Protein AF-A0A2I0NUR2-F1 (afdb_monomer)

pLDDT: mean 94.67, std 5.54, range [61.59, 98.5]

Solvent-accessible surface area (backbone atoms only — not comparable to full-atom values): 4458 Å² total; per-residue (Å²): 131,64,63,63,37,56,74,76,51,72,70,69,53,76,41,63,52,58,89,95,39,69,59,27,52,53,43,51,52,59,50,48,74,81,33,54,44,35,33,41,62,99,75,47,76,49,52,60,48,98,44,70,67,54,18,47,53,53,48,53,45,51,52,53,40,50,51,52,52,54,55,54,61,75,80,105

Structure (mmCIF, N/CA/C/O backbone):
data_AF-A0A2I0NUR2-F1
#
_entry.id   AF-A0A2I0NUR2-F1
#
loop_
_atom_site.group_PDB
_atom_site.id
_atom_site.type_symbol
_atom_site.label_atom_id
_atom_site.label_alt_id
_atom_site.label_comp_id
_atom_site.label_asym_id
_atom_site.label_entity_id
_atom_site.label_seq_id
_atom_site.pdbx_PDB_ins_code
_atom_site.Cartn_x
_atom_site.Cartn_y
_atom_site.Cartn_z
_atom_site.occupancy
_atom_site.B_iso_or_equiv
_atom_site.auth_seq_id
_atom_site.auth_comp_id
_atom_site.auth_asym_id
_atom_site.auth_atom_id
_atom_site.pdbx_PDB_model_num
ATOM 1 N N . GLU A 1 1 ? 5.143 4.315 -20.684 1.00 77.31 1 GLU A N 1
ATOM 2 C CA . GLU A 1 1 ? 4.011 3.839 -19.857 1.00 77.31 1 GLU A CA 1
ATOM 3 C C . GLU A 1 1 ? 4.560 3.022 -18.702 1.00 77.31 1 GLU A C 1
ATOM 5 O O . GLU A 1 1 ? 5.731 2.677 -18.758 1.00 77.31 1 GLU A O 1
ATOM 10 N N . ASP A 1 2 ? 3.768 2.781 -17.660 1.00 91.56 2 ASP A N 1
ATOM 11 C CA . ASP A 1 2 ? 4.170 1.941 -16.528 1.00 91.56 2 ASP A CA 1
ATOM 12 C C . ASP A 1 2 ? 3.822 0.472 -16.810 1.00 91.56 2 ASP A C 1
ATOM 14 O O . ASP A 1 2 ? 2.752 -0.015 -16.446 1.00 91.56 2 ASP A O 1
ATOM 18 N N . S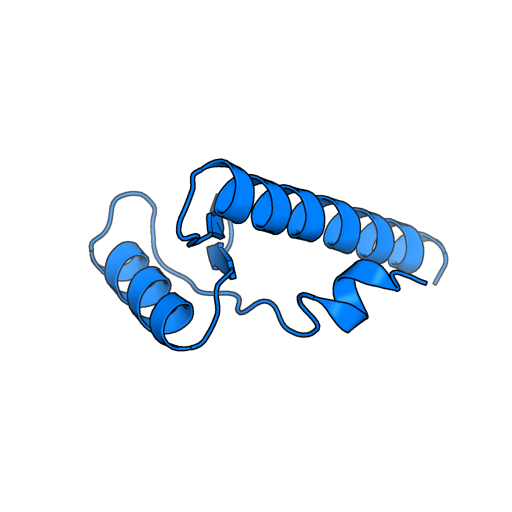ER A 1 3 ? 4.698 -0.212 -17.547 1.00 91.44 3 SER A N 1
ATOM 19 C CA . SER A 1 3 ? 4.451 -1.592 -17.978 1.00 91.44 3 SER A CA 1
ATOM 20 C C . SER A 1 3 ? 4.446 -2.584 -16.810 1.00 91.44 3 SER A C 1
ATOM 22 O O . SER A 1 3 ? 3.665 -3.534 -16.825 1.00 91.44 3 SER A O 1
ATOM 24 N N . GLU A 1 4 ? 5.289 -2.366 -15.796 1.00 88.81 4 GLU A N 1
ATOM 25 C CA . GLU A 1 4 ? 5.354 -3.225 -14.607 1.00 88.81 4 GLU A CA 1
ATOM 26 C C . GLU A 1 4 ? 4.096 -3.079 -13.753 1.00 88.81 4 GLU A C 1
ATOM 28 O O . GLU A 1 4 ? 3.489 -4.089 -13.392 1.00 88.81 4 GLU A O 1
ATOM 33 N N . GLY A 1 5 ? 3.641 -1.847 -13.501 1.00 90.31 5 GLY A N 1
ATOM 34 C CA . GLY A 1 5 ? 2.388 -1.603 -12.790 1.00 90.31 5 GLY A CA 1
ATOM 35 C C . GLY A 1 5 ? 1.198 -2.273 -13.470 1.00 90.31 5 GLY A C 1
ATOM 36 O O . GLY A 1 5 ? 0.417 -2.954 -12.813 1.00 90.31 5 GLY A O 1
ATOM 37 N N . VAL A 1 6 ? 1.101 -2.185 -14.799 1.00 92.25 6 VAL A N 1
ATOM 38 C CA . VAL A 1 6 ? 0.028 -2.844 -15.565 1.00 92.25 6 VAL A CA 1
ATOM 39 C C . VAL A 1 6 ? 0.102 -4.373 -15.477 1.00 92.25 6 VAL A C 1
ATOM 41 O O . VAL A 1 6 ? -0.937 -5.026 -15.391 1.00 92.25 6 VAL A O 1
ATOM 44 N N . MET A 1 7 ? 1.303 -4.957 -15.483 1.00 91.25 7 MET A N 1
ATOM 45 C CA . MET A 1 7 ? 1.479 -6.412 -15.427 1.00 91.25 7 MET A CA 1
ATOM 46 C C . MET A 1 7 ? 1.239 -6.984 -14.023 1.00 91.25 7 MET A C 1
ATOM 48 O O . MET A 1 7 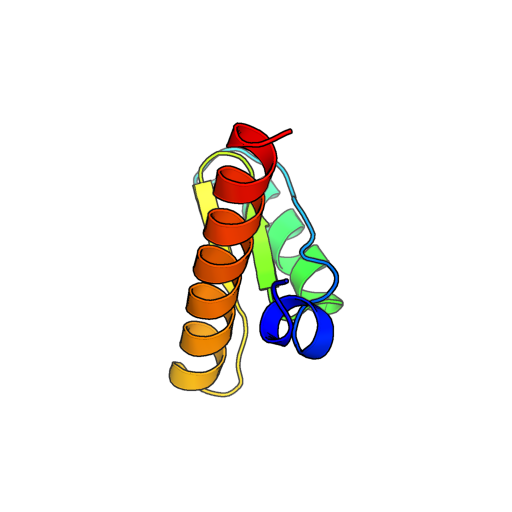? 0.593 -8.023 -13.889 1.00 91.25 7 MET A O 1
ATOM 52 N N . PHE A 1 8 ? 1.763 -6.333 -12.982 1.00 89.12 8 PHE A N 1
ATOM 53 C CA . PHE A 1 8 ? 1.812 -6.894 -11.629 1.00 89.12 8 PHE A CA 1
ATOM 54 C C . PHE A 1 8 ? 0.753 -6.328 -10.680 1.00 89.12 8 PHE A C 1
ATOM 56 O O . PHE A 1 8 ? 0.339 -7.026 -9.752 1.00 89.12 8 PHE A O 1
ATOM 63 N N . CYS A 1 9 ? 0.301 -5.088 -10.881 1.00 89.94 9 CYS A N 1
ATOM 64 C CA . CYS A 1 9 ? -0.716 -4.467 -10.033 1.00 89.94 9 CYS A CA 1
ATOM 65 C C . CYS A 1 9 ? -1.605 -3.477 -10.812 1.00 89.94 9 CYS A C 1
ATOM 67 O O . CYS A 1 9 ? -1.593 -2.274 -10.542 1.00 89.94 9 CYS A O 1
ATOM 69 N N . PRO A 1 10 ? -2.412 -3.966 -11.777 1.00 90.19 10 PRO A N 1
ATOM 70 C CA . PRO A 1 10 ? -3.208 -3.102 -12.654 1.00 90.19 10 PRO A CA 1
ATOM 71 C C . PRO A 1 10 ? -4.281 -2.299 -11.907 1.00 90.19 10 PRO A C 1
ATOM 73 O O . PRO A 1 10 ? -4.779 -1.297 -12.419 1.00 90.19 10 PRO A O 1
ATOM 76 N N . LEU A 1 11 ? -4.654 -2.742 -10.703 1.00 93.88 11 LEU A N 1
ATOM 77 C CA . LEU A 1 11 ? -5.602 -2.068 -9.831 1.00 93.88 11 LEU A CA 1
ATOM 78 C C . LEU A 1 11 ? -5.099 -2.108 -8.387 1.00 93.88 11 LEU A C 1
ATOM 80 O O . LEU A 1 11 ? -4.960 -3.182 -7.806 1.00 93.88 11 LEU A O 1
ATOM 84 N N . ILE A 1 12 ? -4.912 -0.928 -7.794 1.00 96.50 12 ILE A N 1
ATOM 85 C CA . ILE A 1 12 ? -4.608 -0.770 -6.370 1.00 96.50 12 ILE A CA 1
ATOM 86 C C . ILE A 1 12 ? -5.851 -0.191 -5.682 1.00 96.50 12 ILE A C 1
ATOM 88 O O . ILE A 1 12 ? -6.195 0.969 -5.931 1.00 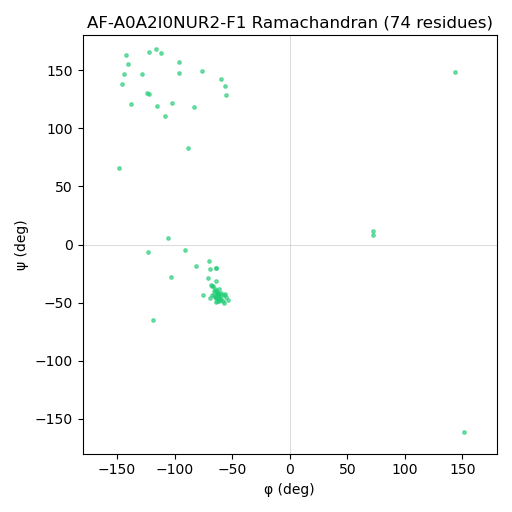96.50 12 ILE A O 1
ATOM 92 N N . PRO A 1 13 ? -6.554 -0.958 -4.828 1.00 97.69 13 PRO A N 1
ATOM 93 C CA . PRO A 1 13 ? -7.676 -0.442 -4.058 1.00 97.69 13 PRO A CA 1
ATOM 94 C C . PRO A 1 13 ? -7.245 0.719 -3.155 1.00 97.69 13 PRO A C 1
ATOM 96 O O . PRO A 1 13 ? -6.168 0.691 -2.557 1.00 97.69 13 PRO A O 1
ATOM 99 N N . VAL A 1 14 ? -8.115 1.722 -3.019 1.00 98.12 14 VAL A N 1
ATOM 100 C CA . VAL A 1 14 ? -7.933 2.831 -2.076 1.00 98.12 14 VAL A CA 1
ATOM 101 C C . VAL A 1 14 ? -9.036 2.769 -1.030 1.00 98.12 14 VAL A C 1
ATOM 103 O O . VAL A 1 14 ? -10.212 2.896 -1.368 1.00 98.12 14 VAL A O 1
ATOM 106 N N . VAL A 1 15 ? -8.662 2.606 0.236 1.00 98.31 15 VAL A N 1
ATOM 107 C CA . VAL A 1 15 ? -9.595 2.519 1.370 1.00 98.31 15 VAL A CA 1
ATOM 108 C C . VAL A 1 15 ? -9.492 3.738 2.285 1.00 98.31 15 VAL A C 1
ATOM 110 O O . VAL A 1 15 ? -8.542 4.519 2.204 1.00 98.31 15 VAL A O 1
ATOM 113 N N . THR A 1 16 ? -10.487 3.920 3.150 1.00 98.19 16 THR A N 1
ATOM 114 C CA . THR A 1 16 ? -10.561 5.006 4.138 1.00 98.19 16 THR A CA 1
ATOM 115 C C . THR A 1 16 ? -10.538 4.464 5.567 1.00 98.19 16 THR A C 1
ATOM 117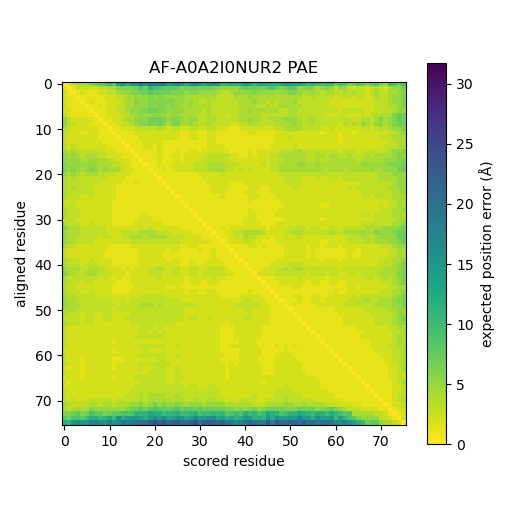 O O . THR A 1 16 ? -10.677 3.262 5.789 1.00 98.19 16 THR A O 1
ATOM 120 N N . GLY A 1 17 ? -10.356 5.366 6.527 1.00 97.38 17 GLY A N 1
ATOM 121 C CA . GLY A 1 17 ? -10.333 5.085 7.960 1.00 97.38 17 GLY A CA 1
ATOM 122 C C . GLY A 1 17 ? -9.303 5.978 8.650 1.00 97.38 17 GLY A C 1
ATOM 123 O O . GLY A 1 17 ? -8.306 6.366 8.035 1.00 97.38 17 GLY A O 1
ATOM 124 N N . ALA A 1 18 ? -9.556 6.354 9.901 1.00 96.00 18 ALA A N 1
ATOM 125 C CA . ALA A 1 18 ? -8.631 7.198 10.655 1.00 96.00 18 ALA A CA 1
ATOM 126 C C . ALA A 1 18 ? -7.409 6.395 11.161 1.00 96.00 18 ALA A C 1
ATOM 128 O O . ALA A 1 18 ? -7.551 5.203 11.465 1.00 96.00 18 ALA A O 1
ATOM 129 N N . PRO A 1 19 ? -6.224 7.022 11.296 1.00 93.56 19 PRO A N 1
ATOM 130 C CA . PRO A 1 19 ? -5.030 6.339 11.791 1.00 93.56 19 PRO A CA 1
ATOM 131 C C . PRO A 1 19 ? -5.246 5.700 13.160 1.00 93.56 19 PRO A C 1
ATOM 133 O O . PRO A 1 19 ? -5.815 6.317 14.057 1.00 93.56 19 PRO A O 1
ATOM 136 N N . GLY A 1 20 ? -4.770 4.464 13.324 1.00 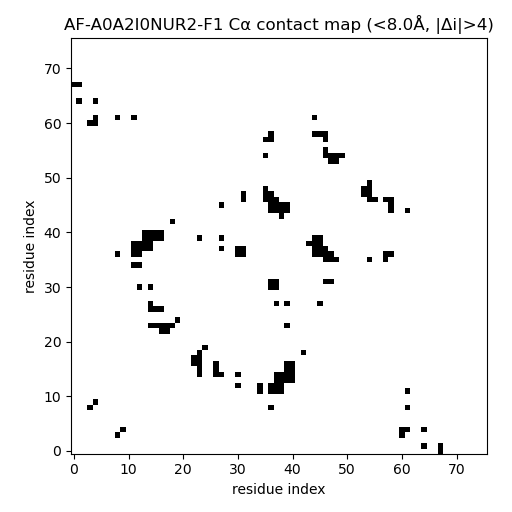93.38 20 GLY A N 1
ATOM 137 C CA . GLY A 1 20 ? -4.836 3.743 14.599 1.00 93.38 20 GLY A CA 1
ATOM 138 C C . GLY A 1 20 ? -6.231 3.246 14.997 1.00 93.38 20 GLY A C 1
ATOM 139 O O . GLY A 1 20 ? -6.416 2.835 16.139 1.00 93.38 20 GLY A O 1
ATOM 140 N N . THR A 1 21 ? -7.211 3.274 14.089 1.00 97.81 21 THR A N 1
ATOM 141 C CA . THR A 1 21 ? -8.571 2.777 14.358 1.00 97.81 21 THR A CA 1
ATOM 142 C C . THR A 1 21 ? -8.786 1.343 13.879 1.00 97.81 21 THR A C 1
ATOM 144 O O . THR A 1 21 ? -8.131 0.870 12.950 1.00 97.81 21 THR A O 1
ATOM 147 N N . GLN A 1 22 ? -9.768 0.654 14.468 1.00 98.25 22 GLN A N 1
ATOM 148 C CA . GLN A 1 22 ? -10.198 -0.658 13.974 1.00 98.25 22 GLN A CA 1
ATOM 149 C C . GLN A 1 22 ? -10.800 -0.566 12.563 1.00 98.25 22 GLN A C 1
ATOM 151 O O . GLN A 1 22 ? -10.631 -1.475 11.761 1.00 98.25 22 GLN A O 1
ATOM 156 N N . GLU A 1 23 ? -11.436 0.560 12.225 1.00 98.25 23 GLU A N 1
ATOM 157 C CA . GLU A 1 23 ? -12.008 0.790 10.896 1.00 98.25 23 GLU A CA 1
ATOM 158 C C . GLU A 1 23 ? -10.949 0.665 9.790 1.00 98.25 23 GLU A C 1
ATOM 160 O O . GLU A 1 23 ? -11.157 -0.066 8.818 1.00 98.25 23 GLU A O 1
ATOM 165 N N . VAL A 1 24 ? -9.800 1.345 9.929 1.00 97.94 24 VAL A N 1
ATOM 166 C CA . VAL A 1 24 ? -8.735 1.253 8.917 1.00 97.94 24 VAL A CA 1
ATOM 167 C C . VAL A 1 24 ? -8.139 -0.154 8.873 1.00 97.94 24 VAL A C 1
ATOM 169 O O . VAL A 1 24 ? -7.862 -0.648 7.782 1.00 97.94 24 VAL A O 1
ATOM 172 N N . ALA A 1 25 ? -8.017 -0.834 10.020 1.00 97.94 25 ALA A N 1
ATOM 173 C CA . ALA A 1 25 ? -7.547 -2.217 10.079 1.00 97.94 25 ALA A CA 1
ATOM 174 C C . ALA A 1 25 ? -8.481 -3.169 9.311 1.00 97.94 25 ALA A C 1
ATOM 176 O O . ALA A 1 25 ? -8.018 -3.913 8.445 1.00 97.94 25 ALA A O 1
ATOM 177 N N . ASP A 1 26 ? -9.791 -3.091 9.549 1.00 98.50 26 ASP A N 1
ATOM 178 C CA . ASP A 1 26 ? -10.792 -3.933 8.885 1.00 98.50 26 ASP A CA 1
ATOM 179 C C . ASP A 1 26 ? -10.879 -3.634 7.386 1.00 98.50 26 ASP A C 1
ATOM 181 O O . ASP A 1 26 ? -11.007 -4.543 6.563 1.00 98.50 26 ASP A O 1
ATOM 185 N N . ASN A 1 27 ? -10.796 -2.357 7.009 1.00 98.44 27 ASN A N 1
ATOM 186 C CA . ASN A 1 27 ? -10.840 -1.942 5.612 1.00 98.44 27 ASN A CA 1
ATOM 187 C C . ASN A 1 27 ? -9.599 -2.399 4.836 1.00 98.44 27 ASN A C 1
ATOM 189 O O . ASN A 1 27 ? -9.739 -2.918 3.725 1.00 98.44 27 ASN A O 1
ATOM 193 N N . VAL A 1 28 ? -8.407 -2.256 5.423 1.00 98.31 28 VAL A N 1
ATOM 194 C CA . VAL A 1 28 ? -7.151 -2.764 4.852 1.00 98.31 28 VAL A CA 1
ATOM 195 C C . VAL A 1 28 ? -7.192 -4.288 4.748 1.00 98.31 28 VAL A C 1
ATOM 197 O O . VAL A 1 28 ? -6.940 -4.819 3.669 1.00 98.31 28 VAL A O 1
ATOM 200 N N . ALA A 1 29 ? -7.577 -4.995 5.814 1.00 98.06 29 ALA A N 1
ATOM 201 C CA . ALA A 1 29 ? -7.657 -6.457 5.820 1.00 98.06 29 ALA A CA 1
ATOM 202 C C . ALA A 1 29 ? -8.634 -6.988 4.759 1.00 98.06 29 ALA A C 1
ATOM 204 O O . ALA A 1 29 ? -8.313 -7.917 4.016 1.00 98.06 29 ALA A O 1
ATOM 205 N N . ARG A 1 30 ? -9.809 -6.359 4.625 1.00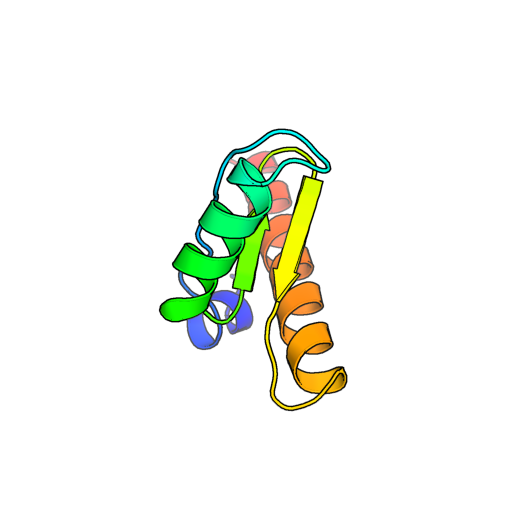 98.25 30 ARG A N 1
ATOM 206 C CA . ARG A 1 30 ? -10.800 -6.727 3.607 1.00 98.25 30 ARG A CA 1
ATOM 207 C C . ARG A 1 30 ? -10.267 -6.517 2.195 1.00 98.25 30 ARG A C 1
ATOM 209 O O . ARG A 1 30 ? -10.428 -7.402 1.362 1.00 98.25 30 ARG A O 1
ATOM 216 N N . ALA A 1 31 ? -9.597 -5.397 1.925 1.00 97.88 31 ALA A N 1
ATOM 217 C CA . ALA A 1 31 ? -8.981 -5.157 0.620 1.00 97.88 31 ALA A CA 1
ATOM 218 C C . ALA A 1 31 ? -7.859 -6.166 0.315 1.00 97.88 31 ALA A C 1
ATOM 220 O O . ALA A 1 31 ? -7.772 -6.668 -0.809 1.00 97.88 31 ALA A O 1
ATOM 221 N N . LEU A 1 32 ? -7.050 -6.512 1.322 1.00 97.06 32 LEU A N 1
ATOM 222 C CA . LEU A 1 32 ? -5.968 -7.489 1.195 1.00 97.06 32 LEU A CA 1
ATOM 223 C C . LEU A 1 32 ? -6.458 -8.939 1.024 1.00 97.06 32 LEU A C 1
ATOM 225 O O . LEU A 1 32 ? -5.694 -9.803 0.606 1.00 97.06 32 LEU A O 1
ATOM 229 N N . SER A 1 33 ? -7.737 -9.227 1.288 1.00 96.12 33 SER A N 1
ATOM 230 C CA . SER A 1 33 ? -8.313 -10.550 0.998 1.00 96.12 33 SER A CA 1
ATOM 231 C C . SER A 1 33 ? -8.458 -10.832 -0.505 1.00 96.12 33 SER A C 1
ATOM 233 O O . SER A 1 33 ? -8.519 -11.989 -0.916 1.00 96.12 33 SER A O 1
ATOM 235 N N . THR A 1 34 ? -8.482 -9.780 -1.330 1.00 93.88 34 THR A N 1
ATOM 236 C CA . THR A 1 34 ? -8.661 -9.861 -2.791 1.00 93.88 34 THR A CA 1
ATOM 237 C C . THR A 1 34 ? -7.523 -9.218 -3.587 1.00 93.88 34 THR A C 1
ATOM 239 O O . THR A 1 34 ? -7.503 -9.306 -4.810 1.00 93.88 34 THR A O 1
ATOM 242 N N . SER A 1 35 ? -6.583 -8.553 -2.914 1.00 94.81 35 SER A N 1
ATOM 243 C CA . SER A 1 35 ? -5.420 -7.878 -3.497 1.00 94.81 35 SER A CA 1
ATOM 244 C C . SER A 1 35 ? -4.200 -8.100 -2.608 1.00 94.81 35 SER A C 1
ATOM 246 O O . SER A 1 35 ? -4.336 -8.296 -1.410 1.00 94.81 35 SER A O 1
ATOM 248 N N . LYS A 1 36 ? -2.987 -8.014 -3.155 1.00 95.38 36 LYS A N 1
ATOM 249 C CA . LYS A 1 36 ? -1.758 -8.050 -2.342 1.00 95.38 36 LYS A CA 1
ATOM 250 C C . LYS A 1 36 ? -1.270 -6.668 -1.904 1.00 95.38 36 LYS A C 1
ATOM 252 O O . LYS A 1 36 ? -0.294 -6.572 -1.169 1.00 95.38 36 LYS A O 1
ATOM 257 N N . LEU A 1 37 ? -1.928 -5.606 -2.359 1.00 97.62 37 LEU A N 1
ATOM 258 C CA . LEU A 1 37 ? -1.540 -4.219 -2.130 1.00 97.62 37 LEU A CA 1
ATOM 259 C C . LEU A 1 37 ? -2.792 -3.343 -2.006 1.00 97.62 37 LEU A C 1
ATOM 261 O O . LEU A 1 37 ? -3.744 -3.500 -2.772 1.00 97.62 37 LEU A O 1
ATOM 265 N N . VAL A 1 38 ? -2.787 -2.409 -1.061 1.00 98.31 38 VAL A N 1
ATOM 266 C CA . VAL A 1 38 ? -3.854 -1.422 -0.852 1.00 98.31 38 VAL A CA 1
ATOM 267 C C . VAL A 1 38 ? -3.249 -0.093 -0.412 1.00 98.31 38 VAL A C 1
ATOM 269 O O . VAL A 1 38 ? -2.247 -0.062 0.300 1.00 98.31 38 VAL A O 1
ATOM 272 N N . ILE A 1 39 ? -3.867 1.016 -0.811 1.00 98.19 39 ILE A N 1
ATOM 273 C CA . ILE A 1 39 ? -3.539 2.351 -0.305 1.00 98.19 39 ILE A CA 1
ATOM 274 C C . ILE A 1 39 ? -4.596 2.754 0.723 1.00 98.19 39 ILE A C 1
ATOM 276 O O . ILE A 1 39 ? -5.783 2.852 0.410 1.00 98.19 39 ILE A O 1
ATOM 280 N N . ALA A 1 40 ? -4.174 3.044 1.948 1.00 97.94 40 ALA A N 1
ATOM 281 C CA . ALA A 1 40 ? -5.008 3.750 2.909 1.00 97.94 40 ALA A CA 1
ATOM 282 C C . ALA A 1 40 ? -4.897 5.254 2.638 1.00 97.94 40 ALA A C 1
ATOM 284 O O . ALA A 1 40 ? -3.817 5.853 2.715 1.00 97.94 40 ALA A O 1
ATOM 285 N N . ARG A 1 41 ? -6.024 5.879 2.290 1.00 97.25 41 ARG A N 1
ATOM 286 C CA . ARG A 1 41 ? -6.087 7.298 1.930 1.00 97.25 41 ARG A CA 1
ATOM 287 C C . ARG A 1 41 ? -5.496 8.164 3.046 1.00 97.25 41 ARG A C 1
ATOM 289 O O . ARG A 1 41 ? -5.878 8.042 4.207 1.00 97.25 41 ARG A O 1
ATOM 296 N N . GLY A 1 42 ? -4.573 9.051 2.677 1.00 93.62 42 GLY A N 1
ATOM 297 C CA . GLY A 1 42 ? -3.916 9.965 3.617 1.00 93.62 42 GLY A CA 1
ATOM 298 C C . GLY A 1 42 ? -2.904 9.306 4.562 1.00 93.62 42 GLY A C 1
ATOM 299 O O . GLY A 1 42 ? -2.430 9.983 5.464 1.00 93.62 42 GLY A O 1
ATOM 300 N N . HIS A 1 43 ? -2.578 8.023 4.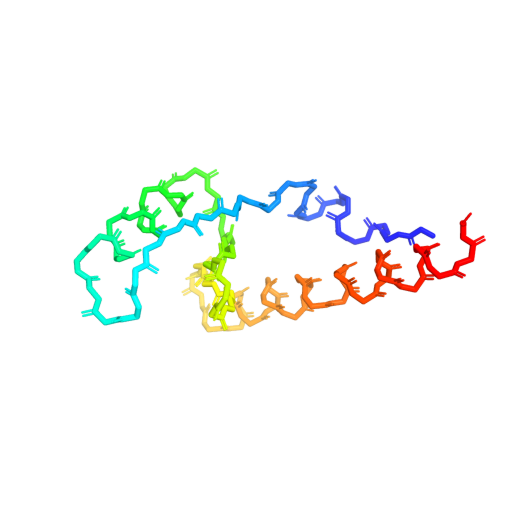364 1.00 95.00 43 HIS A N 1
ATOM 301 C CA . HIS A 1 43 ? -1.575 7.298 5.152 1.00 95.00 43 HIS A CA 1
ATOM 302 C C . HIS A 1 43 ? -0.423 6.809 4.280 1.00 95.00 43 HIS A C 1
ATOM 304 O O . HIS A 1 43 ? 0.711 7.239 4.452 1.00 95.00 43 HIS A O 1
ATOM 310 N N . GLY A 1 44 ? -0.719 5.896 3.354 1.00 95.94 44 GLY A N 1
ATOM 311 C CA . GLY A 1 44 ? 0.295 5.165 2.605 1.00 95.94 44 GLY A CA 1
ATOM 312 C C . GLY A 1 44 ? -0.193 3.787 2.173 1.00 95.94 44 GLY A C 1
ATOM 313 O O . GLY A 1 44 ? -1.396 3.521 2.121 1.00 95.94 44 GLY A O 1
ATOM 314 N N . THR A 1 45 ? 0.752 2.915 1.845 1.00 97.44 45 THR A N 1
ATOM 315 C CA . THR A 1 45 ? 0.503 1.567 1.330 1.00 97.44 45 THR A CA 1
ATOM 316 C C . THR A 1 45 ? 0.552 0.508 2.424 1.00 97.44 45 THR A C 1
ATOM 318 O O . THR A 1 45 ? 1.359 0.583 3.347 1.00 97.44 45 THR A O 1
ATOM 321 N N . PHE A 1 46 ? -0.253 -0.535 2.254 1.00 97.94 46 PHE A N 1
ATOM 322 C CA . PHE A 1 46 ? -0.135 -1.803 2.965 1.00 97.94 46 PHE A CA 1
ATOM 323 C C . PHE A 1 46 ? -0.013 -2.919 1.930 1.00 97.94 46 PHE A C 1
ATOM 325 O O . PHE A 1 46 ? -0.817 -2.984 0.997 1.00 97.94 46 PHE A O 1
ATOM 332 N N . ALA A 1 47 ? 0.984 -3.786 2.091 1.00 97.75 47 ALA A N 1
ATOM 333 C CA . ALA A 1 47 ? 1.249 -4.897 1.186 1.00 97.75 47 ALA A CA 1
ATOM 334 C C . ALA A 1 47 ? 1.363 -6.215 1.956 1.00 97.75 47 ALA A C 1
ATOM 336 O O . ALA A 1 47 ? 1.846 -6.243 3.088 1.00 97.75 47 ALA A O 1
ATOM 337 N N . ALA A 1 48 ? 0.931 -7.303 1.324 1.00 96.44 48 ALA A N 1
ATOM 338 C CA . ALA A 1 48 ? 1.015 -8.655 1.856 1.00 96.44 48 ALA A CA 1
ATOM 339 C C . ALA A 1 48 ? 1.804 -9.552 0.894 1.00 96.44 48 ALA A C 1
ATOM 341 O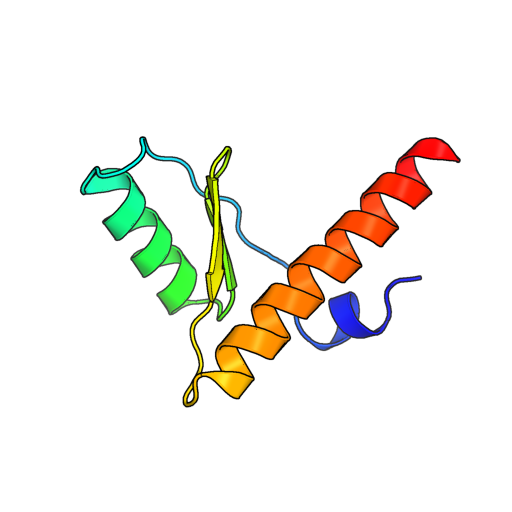 O . ALA A 1 48 ? 1.511 -9.625 -0.301 1.00 96.44 48 ALA A O 1
ATOM 342 N N . GLY A 1 49 ? 2.794 -10.258 1.432 1.00 95.38 49 GLY A N 1
ATOM 343 C CA . GLY A 1 49 ? 3.671 -11.172 0.707 1.00 95.38 49 GLY A CA 1
ATOM 344 C C . GLY A 1 49 ? 3.996 -12.399 1.554 1.00 95.38 49 GLY A C 1
ATOM 345 O O . GLY A 1 49 ? 3.775 -12.388 2.765 1.00 95.38 49 GLY A O 1
ATOM 346 N N . ALA A 1 50 ? 4.492 -13.468 0.924 1.00 96.44 50 ALA A N 1
ATOM 347 C CA . ALA A 1 50 ? 4.952 -14.642 1.669 1.00 96.44 50 ALA A CA 1
ATOM 348 C C . ALA A 1 50 ? 6.259 -14.336 2.417 1.00 96.44 50 ALA A C 1
ATOM 350 O O . ALA A 1 50 ? 6.522 -14.897 3.480 1.00 96.44 50 ALA A O 1
ATOM 351 N N . THR A 1 51 ? 7.050 -13.413 1.870 1.00 98.06 51 THR A N 1
ATOM 352 C CA . THR A 1 51 ? 8.259 -12.864 2.476 1.00 98.06 51 THR A CA 1
ATOM 353 C C . THR A 1 51 ? 8.169 -11.344 2.608 1.00 98.06 51 THR A C 1
ATOM 355 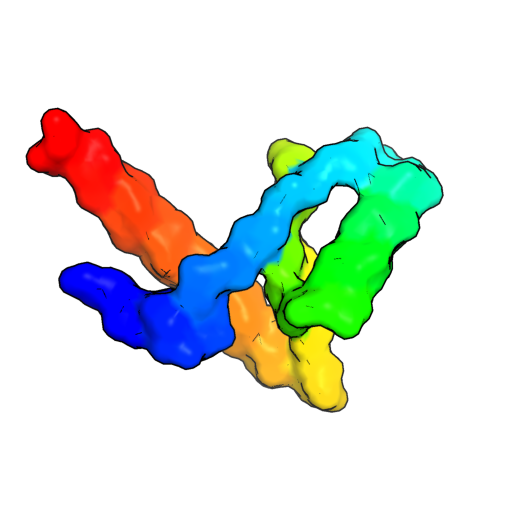O O . THR A 1 51 ? 7.316 -10.691 1.997 1.00 98.06 51 THR A O 1
ATOM 358 N N . LEU A 1 52 ? 9.073 -10.767 3.405 1.00 97.69 52 LEU A N 1
ATOM 359 C CA . LEU A 1 52 ? 9.222 -9.314 3.476 1.00 97.69 52 LEU A CA 1
ATOM 360 C C . LEU A 1 52 ? 9.613 -8.730 2.111 1.00 97.69 52 LEU A C 1
ATOM 362 O O . LEU A 1 52 ? 9.093 -7.683 1.741 1.00 97.69 52 LEU A O 1
ATOM 366 N N . ASP A 1 53 ? 10.462 -9.431 1.357 1.00 98.06 53 ASP A N 1
ATOM 367 C CA . ASP A 1 53 ? 10.907 -9.013 0.026 1.00 98.06 53 ASP A CA 1
ATOM 368 C C . ASP A 1 53 ? 9.730 -8.931 -0.954 1.00 98.06 53 ASP A C 1
ATOM 370 O O . ASP A 1 53 ? 9.594 -7.939 -1.669 1.00 98.06 53 ASP A O 1
ATOM 374 N N . ASP A 1 54 ? 8.815 -9.907 -0.925 1.00 95.94 54 ASP A N 1
ATOM 375 C CA . ASP A 1 54 ? 7.599 -9.877 -1.748 1.00 95.94 54 ASP A CA 1
ATOM 376 C C . ASP A 1 54 ? 6.739 -8.640 -1.441 1.00 95.94 54 ASP A C 1
ATOM 378 O O . ASP A 1 54 ? 6.270 -7.945 -2.346 1.00 95.94 54 ASP A O 1
ATOM 382 N N . ALA A 1 55 ? 6.523 -8.350 -0.152 1.00 97.00 55 ALA A N 1
ATOM 383 C CA . ALA A 1 55 ? 5.732 -7.198 0.281 1.00 97.00 55 ALA A CA 1
ATOM 384 C C . ALA A 1 55 ? 6.436 -5.864 -0.033 1.00 97.00 55 ALA A C 1
ATOM 386 O O . ALA A 1 55 ? 5.782 -4.874 -0.384 1.00 97.00 55 ALA A O 1
ATOM 387 N N . TYR A 1 56 ? 7.767 -5.846 0.063 1.00 97.12 56 TYR A N 1
ATOM 388 C CA . TYR A 1 56 ? 8.597 -4.702 -0.284 1.00 97.12 56 TYR A CA 1
ATOM 389 C C . TYR A 1 56 ? 8.492 -4.382 -1.774 1.00 97.12 56 TYR A C 1
ATOM 391 O O . TYR A 1 56 ? 8.166 -3.248 -2.117 1.00 97.12 56 TYR A O 1
ATOM 399 N N . VAL A 1 57 ? 8.652 -5.380 -2.651 1.00 96.56 57 VAL A N 1
ATOM 400 C CA . VAL A 1 57 ? 8.526 -5.211 -4.108 1.00 96.56 57 VAL A CA 1
ATOM 401 C C . VAL A 1 57 ? 7.172 -4.609 -4.479 1.00 96.56 57 VAL A C 1
ATOM 403 O O . VAL A 1 57 ? 7.121 -3.656 -5.254 1.00 96.56 57 VAL A O 1
ATOM 406 N N . LEU A 1 58 ? 6.078 -5.100 -3.890 1.00 96.62 58 LEU A N 1
ATOM 407 C CA . LEU A 1 58 ? 4.738 -4.559 -4.141 1.00 96.62 58 LEU A CA 1
ATOM 408 C C . LEU A 1 58 ? 4.610 -3.093 -3.714 1.00 96.62 58 LEU A C 1
ATOM 410 O O . LEU A 1 58 ? 4.040 -2.283 -4.444 1.00 96.62 58 LEU A O 1
ATOM 414 N N . THR A 1 59 ? 5.157 -2.738 -2.552 1.00 97.06 59 THR A N 1
ATOM 415 C CA . THR A 1 59 ? 5.150 -1.352 -2.064 1.00 97.06 59 THR A CA 1
ATOM 416 C C . THR A 1 59 ? 6.000 -0.436 -2.950 1.00 97.06 59 THR A C 1
ATOM 418 O O . THR A 1 59 ? 5.562 0.659 -3.304 1.00 97.06 59 THR A O 1
ATOM 421 N N . SER A 1 60 ? 7.188 -0.882 -3.363 1.00 96.94 60 SER A N 1
ATOM 422 C CA . SER A 1 60 ? 8.067 -0.134 -4.268 1.00 96.94 60 SER A CA 1
ATOM 423 C C . SER A 1 60 ? 7.439 0.071 -5.645 1.00 96.94 60 SER A C 1
ATOM 425 O O . SER A 1 60 ? 7.529 1.167 -6.201 1.00 96.94 60 SER A O 1
ATOM 427 N N . LEU A 1 61 ? 6.763 -0.954 -6.170 1.00 96.06 61 LEU A N 1
ATOM 428 C CA . LEU A 1 61 ? 6.014 -0.869 -7.418 1.00 96.06 61 LEU A CA 1
ATOM 429 C C . LEU A 1 61 ? 4.891 0.165 -7.307 1.00 96.06 61 LEU A C 1
ATOM 431 O O . LEU A 1 61 ? 4.786 1.028 -8.172 1.00 96.06 61 LEU A O 1
ATOM 435 N N . ALA A 1 62 ? 4.117 0.149 -6.217 1.00 96.69 62 ALA A N 1
ATOM 436 C CA . ALA A 1 62 ? 3.050 1.121 -5.971 1.00 96.69 62 ALA A CA 1
ATOM 437 C C . ALA A 1 62 ? 3.546 2.573 -6.063 1.00 96.69 62 ALA A C 1
ATOM 439 O O . ALA A 1 62 ? 2.929 3.408 -6.728 1.00 96.69 62 ALA A O 1
ATOM 440 N N . GLU A 1 63 ? 4.671 2.864 -5.405 1.00 96.81 63 GLU A N 1
ATOM 441 C CA . GLU A 1 63 ? 5.292 4.189 -5.400 1.00 96.81 63 GLU A CA 1
ATOM 442 C C . GLU A 1 63 ? 5.779 4.582 -6.801 1.00 96.81 63 GLU A C 1
ATOM 444 O O . GLU A 1 63 ? 5.506 5.688 -7.276 1.00 96.81 63 GLU A O 1
ATOM 449 N N . HIS A 1 64 ? 6.445 3.661 -7.505 1.00 96.19 64 HIS A N 1
ATOM 450 C CA . HIS A 1 64 ? 6.916 3.893 -8.869 1.00 96.19 64 HIS A CA 1
ATOM 451 C C . HIS A 1 64 ? 5.757 4.198 -9.831 1.00 96.19 64 HIS A C 1
ATOM 453 O O . HIS A 1 64 ? 5.792 5.205 -10.549 1.00 96.19 64 HIS A O 1
ATOM 459 N N . SER A 1 65 ? 4.696 3.389 -9.779 1.00 95.62 65 SER A N 1
ATOM 460 C CA . SER A 1 65 ? 3.467 3.578 -10.550 1.00 95.62 65 SER A CA 1
ATOM 461 C C . SER A 1 65 ? 2.821 4.931 -10.261 1.00 95.62 65 SER A C 1
ATOM 463 O O . SER A 1 65 ? 2.510 5.691 -11.185 1.00 95.62 65 SER A O 1
ATOM 465 N N . CYS A 1 66 ? 2.670 5.288 -8.981 1.00 94.69 66 CYS A N 1
ATOM 466 C CA . CYS A 1 66 ? 2.118 6.579 -8.571 1.00 94.69 66 CYS A CA 1
ATOM 467 C C . CYS A 1 66 ? 2.957 7.750 -9.092 1.00 94.69 66 CYS A C 1
ATOM 469 O O . CYS A 1 66 ? 2.395 8.726 -9.597 1.00 94.69 66 CYS A O 1
ATOM 471 N N . ARG A 1 67 ? 4.290 7.646 -9.039 1.00 95.12 67 ARG A N 1
ATOM 472 C CA . ARG A 1 67 ? 5.201 8.667 -9.569 1.00 95.12 67 ARG A CA 1
ATOM 473 C C . ARG A 1 67 ? 5.034 8.851 -11.075 1.00 95.12 67 ARG A C 1
ATOM 475 O O . ARG A 1 67 ? 4.955 9.992 -11.533 1.00 95.12 67 ARG A O 1
ATOM 482 N N . ILE A 1 68 ? 4.940 7.766 -11.846 1.00 94.88 68 ILE A N 1
ATOM 483 C CA . ILE A 1 68 ? 4.686 7.847 -13.293 1.00 94.88 68 ILE A CA 1
ATOM 484 C C . ILE A 1 68 ? 3.335 8.515 -13.565 1.00 94.88 68 ILE A C 1
ATOM 486 O O . ILE A 1 68 ? 3.263 9.407 -14.412 1.00 94.88 68 ILE A O 1
ATOM 490 N N . LEU A 1 69 ? 2.273 8.121 -12.855 1.00 93.00 69 LEU A N 1
ATOM 491 C CA . LEU A 1 69 ? 0.939 8.711 -13.012 1.00 93.00 69 LEU A CA 1
ATOM 492 C C . LEU A 1 69 ? 0.924 10.206 -12.662 1.00 93.00 69 LEU A C 1
ATOM 494 O O . LEU A 1 69 ? 0.309 10.995 -13.382 1.00 93.00 69 LEU A O 1
ATOM 498 N N . ALA A 1 70 ? 1.614 10.604 -11.592 1.00 93.75 70 ALA A N 1
ATOM 499 C CA . ALA A 1 70 ? 1.736 11.998 -11.180 1.00 93.75 70 ALA A CA 1
ATOM 500 C C . ALA A 1 70 ? 2.489 12.835 -12.223 1.00 93.75 70 ALA A C 1
ATOM 502 O O . ALA A 1 70 ? 2.010 13.901 -12.600 1.00 93.75 70 ALA A O 1
ATOM 503 N N . LEU A 1 71 ? 3.615 12.331 -12.742 1.00 94.88 71 LEU A N 1
ATOM 504 C CA . LEU A 1 71 ? 4.371 12.995 -13.808 1.00 94.88 71 LEU A CA 1
ATOM 505 C C . LEU A 1 71 ? 3.553 13.085 -15.097 1.00 94.88 71 LEU A C 1
ATOM 507 O O . LEU A 1 71 ? 3.475 14.152 -15.692 1.00 94.88 71 LEU A O 1
ATOM 511 N N . LYS A 1 72 ? 2.874 12.005 -15.503 1.00 92.81 72 LYS A N 1
ATOM 512 C CA . LYS A 1 72 ? 1.980 12.024 -16.671 1.00 92.81 72 LYS A CA 1
ATOM 513 C C . LYS A 1 72 ? 0.894 13.092 -16.544 1.00 92.81 72 LYS A C 1
ATOM 515 O O . LYS A 1 72 ? 0.638 13.791 -17.514 1.00 92.81 72 LYS A O 1
ATOM 520 N N . ARG A 1 73 ? 0.291 13.245 -15.360 1.00 90.69 73 ARG A N 1
ATOM 521 C CA . ARG A 1 73 ? -0.704 14.297 -15.092 1.00 90.69 73 ARG A CA 1
ATOM 522 C C . ARG A 1 73 ? -0.153 15.722 -15.179 1.00 90.69 73 ARG A C 1
ATOM 524 O O . ARG A 1 73 ? -0.952 16.630 -15.311 1.00 90.69 73 ARG A O 1
ATOM 531 N N . GLN A 1 74 ? 1.159 15.937 -15.070 1.00 87.06 74 GLN A N 1
ATOM 532 C CA . GLN A 1 74 ? 1.758 17.272 -15.218 1.00 87.06 74 GLN A CA 1
ATOM 533 C C . GLN A 1 74 ? 1.952 17.683 -16.684 1.00 87.06 74 GLN A C 1
ATOM 535 O O . GLN A 1 74 ? 2.128 18.865 -16.961 1.00 87.06 74 GLN A O 1
ATOM 540 N N . PHE A 1 75 ? 1.944 16.720 -17.609 1.00 76.81 75 PHE A N 1
ATOM 541 C CA . PHE A 1 75 ? 2.110 16.953 -19.048 1.00 76.81 75 PHE A CA 1
ATOM 542 C C . PHE A 1 75 ? 0.795 16.818 -19.837 1.00 76.81 75 PHE A C 1
ATOM 544 O O . PHE A 1 75 ? 0.823 16.857 -21.068 1.00 76.81 75 PHE A O 1
ATOM 551 N N . LEU A 1 76 ? -0.330 16.636 -19.139 1.00 61.59 76 LEU A N 1
ATOM 552 C CA . LEU A 1 76 ? -1.697 16.611 -19.669 1.00 61.59 76 LEU A CA 1
ATOM 553 C C . LEU A 1 76 ? -2.459 17.827 -19.142 1.00 61.59 76 LEU A C 1
ATOM 555 O O . LEU A 1 76 ? -3.255 18.384 -19.924 1.00 61.59 76 LEU A O 1
#

Radius of gyration: 12.99 Å; Cα contacts (8 Å, |Δi|>4): 88; chains: 1; bounding box: 23×32×34 Å

Sequence (76 aa):
EDSEGVMFCPLIPVVTGAPGTQEVADNVARALSTSKLVIARGHGTFAAGATLDDAYVLTSLAEHSCRILALKRQFL

Mean predicted aligned error: 2.91 Å

Secondary structure (DSSP, 8-state):
--HHHHHH-S---EE---TT-HHHHHHHHHHHTT-SEEEETTTEEEE--SSHHHHHHHHHHHHHHHHHHHHHHH--

Foldseek 3Di:
DLPVCCVQPVDAAEDEDDPPDVRLVVRLVVSCVPDQKHAHPPPAIDGDDPDPVRRVVVRVSVVVVVVVVVVVVVVD

Nearest PDB structures (foldseek):
  2flf-assembly1_C  TM=8.537E-01  e=1.558E-02  Thermus thermophilus HB8
  4c25-assembly1_A  TM=9.183E-01  e=5.451E-02  Streptococcus pneumoniae TIGR4
  6btg-assembly1_A  TM=8.534E-01  e=3.567E-01  Bacillus thuringiensis
  4p9f-assembly1_B  TM=3.195E-01  e=3.305E+00  Escherichia coli UMEA 3718-1